Protein AF-A0A8J6NE50-F1 (afdb_monomer_lite)

Sequence (65 aa):
MKTADDIWEDIGSLSEDEMFHVMTKLFDMYDTDLKRDPSNNEALNFFKNLDNVISQTSQCNSNRR

Foldseek 3Di:
DDDPVNVVVVLVPDDPVRNVVVVVVVLVVLVVVCVVPVPPPVSVVVVVVVVVVCVVVVVVVVVVD

Organism: NCBI:txid2841692

pLDDT: mean 91.08, std 13.06, range [46.0, 98.31]

Radius of gyration: 14.49 Å; chains: 1; bounding box: 40×22×31 Å

Secondary structure (DSSP, 8-state):
---HHHHHHHHHTS-HHHHHHHHHHHHH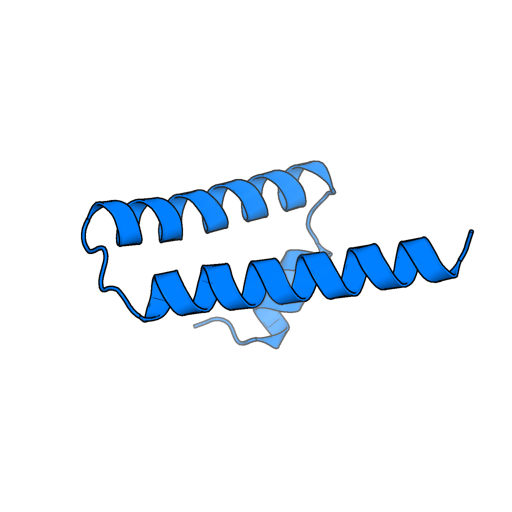HHHHHHHH-TT-HHHHHHHHHHHHHHHHHHHHHHTT-

Structure (mmCIF, N/CA/C/O backbone):
data_AF-A0A8J6NE50-F1
#
_entry.id   AF-A0A8J6NE50-F1
#
loop_
_atom_site.group_PDB
_atom_site.id
_atom_site.type_symbol
_atom_site.label_atom_id
_atom_site.label_alt_id
_atom_site.label_comp_id
_atom_site.label_asym_id
_atom_site.label_entity_id
_atom_site.label_seq_id
_atom_site.pdbx_PDB_ins_code
_atom_site.Cartn_x
_atom_site.Cartn_y
_atom_site.Cartn_z
_atom_site.occupancy
_atom_site.B_iso_or_equiv
_atom_site.auth_seq_id
_atom_site.auth_comp_id
_atom_site.auth_asym_id
_atom_site.auth_atom_id
_atom_site.pdbx_PDB_model_num
ATOM 1 N N . MET A 1 1 ? -13.995 -8.772 -13.197 1.00 74.44 1 MET A N 1
ATOM 2 C CA . MET A 1 1 ? -13.154 -8.537 -12.006 1.00 74.44 1 MET A CA 1
ATOM 3 C C . MET A 1 1 ? -11.762 -8.997 -12.384 1.00 74.44 1 MET A C 1
ATOM 5 O O . MET A 1 1 ? -11.681 -10.080 -12.949 1.00 74.44 1 MET A O 1
ATOM 9 N N . LYS A 1 2 ? -10.727 -8.172 -12.198 1.00 89.62 2 LYS A N 1
ATOM 10 C CA . LYS A 1 2 ? -9.344 -8.589 -12.477 1.00 89.62 2 LYS A CA 1
ATOM 11 C C . LYS A 1 2 ? -8.924 -9.666 -11.470 1.00 89.62 2 LYS A C 1
ATOM 13 O O . LYS A 1 2 ? -9.374 -9.625 -10.323 1.00 89.62 2 LYS A O 1
ATOM 18 N N . THR A 1 3 ? -8.129 -10.633 -11.903 1.00 95.94 3 THR A N 1
ATOM 19 C CA . THR A 1 3 ? -7.472 -11.610 -11.026 1.00 95.94 3 THR A CA 1
ATOM 20 C C . THR A 1 3 ? -6.240 -10.987 -10.365 1.00 95.94 3 THR A C 1
ATOM 22 O O . THR A 1 3 ? -5.833 -9.881 -10.717 1.00 95.94 3 THR A O 1
ATOM 25 N N . ALA A 1 4 ? -5.647 -11.676 -9.386 1.00 92.12 4 ALA A N 1
ATOM 26 C 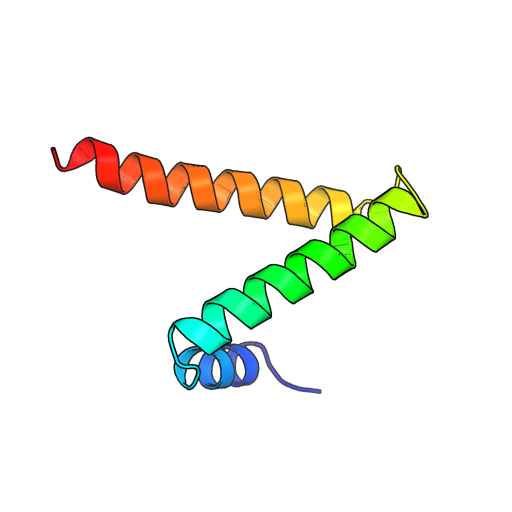CA . ALA A 1 4 ? -4.393 -11.220 -8.785 1.00 92.12 4 ALA A CA 1
ATOM 27 C C . ALA A 1 4 ? -3.252 -11.169 -9.818 1.00 92.12 4 ALA A C 1
ATOM 29 O O . ALA A 1 4 ? -2.450 -10.239 -9.784 1.00 92.12 4 ALA A O 1
ATOM 30 N N . ASP A 1 5 ? -3.237 -12.120 -10.757 1.00 95.06 5 ASP A N 1
ATOM 31 C CA . ASP A 1 5 ? -2.248 -12.182 -11.834 1.00 95.06 5 ASP A CA 1
ATOM 32 C C . ASP A 1 5 ? -2.408 -10.997 -12.796 1.00 95.06 5 ASP A C 1
ATOM 34 O O . ASP A 1 5 ? -1.428 -10.316 -13.082 1.00 95.06 5 ASP A O 1
ATOM 38 N N . ASP A 1 6 ? -3.643 -10.657 -13.190 1.00 96.81 6 ASP A N 1
ATOM 39 C CA . ASP A 1 6 ? -3.902 -9.485 -14.044 1.00 96.81 6 ASP A CA 1
ATOM 40 C C . ASP A 1 6 ? -3.426 -8.178 -13.380 1.00 96.81 6 ASP A C 1
ATOM 42 O O . ASP A 1 6 ? -2.857 -7.304 -14.029 1.00 96.81 6 ASP A O 1
ATOM 46 N N . ILE A 1 7 ? -3.650 -8.032 -12.066 1.00 94.06 7 ILE A N 1
ATOM 47 C CA . ILE A 1 7 ? -3.203 -6.852 -11.306 1.00 94.06 7 ILE A CA 1
ATOM 48 C C . ILE A 1 7 ? -1.672 -6.799 -11.256 1.00 94.06 7 ILE A C 1
ATOM 50 O O . ILE A 1 7 ? -1.088 -5.719 -11.337 1.00 94.06 7 ILE A O 1
ATOM 54 N N . TRP A 1 8 ? -1.014 -7.951 -11.124 1.00 93.50 8 TRP A N 1
ATOM 55 C CA . TRP A 1 8 ? 0.442 -8.028 -11.131 1.00 93.50 8 TRP A CA 1
ATOM 56 C C . TRP A 1 8 ? 1.034 -7.654 -12.497 1.00 93.50 8 TRP A C 1
ATOM 58 O O . TRP A 1 8 ? 2.013 -6.908 -12.555 1.00 93.50 8 TRP A O 1
ATOM 68 N N . GLU A 1 9 ? 0.414 -8.101 -13.591 1.00 95.94 9 GLU A N 1
ATOM 69 C CA . GLU A 1 9 ? 0.793 -7.705 -14.953 1.00 95.94 9 GLU A CA 1
ATOM 70 C C . GLU A 1 9 ? 0.629 -6.194 -15.185 1.00 95.94 9 GLU A C 1
ATOM 72 O O . GLU A 1 9 ? 1.521 -5.555 -15.756 1.00 95.94 9 GLU A O 1
ATOM 77 N N . ASP A 1 10 ? -0.461 -5.597 -14.690 1.00 95.25 10 ASP A N 1
ATOM 78 C CA . ASP A 1 10 ? -0.666 -4.146 -14.759 1.00 95.25 10 ASP A CA 1
ATOM 79 C C . ASP A 1 10 ? 0.442 -3.389 -14.013 1.00 95.25 10 ASP A C 1
ATOM 81 O O . ASP A 1 10 ? 1.004 -2.439 -14.554 1.00 95.25 10 ASP A O 1
ATOM 85 N N . ILE A 1 11 ? 0.779 -3.815 -12.787 1.00 92.69 11 ILE A N 1
ATOM 86 C CA . ILE A 1 11 ? 1.839 -3.197 -11.970 1.00 92.69 11 ILE A CA 1
ATOM 87 C C . ILE A 1 11 ? 3.185 -3.262 -12.696 1.00 92.69 11 ILE A C 1
ATOM 89 O O . ILE A 1 11 ? 3.916 -2.273 -12.713 1.00 92.69 11 ILE A O 1
ATOM 93 N N . GLY A 1 12 ? 3.505 -4.401 -13.318 1.00 93.12 12 GLY A N 1
ATOM 94 C CA . GLY A 1 12 ? 4.743 -4.587 -14.079 1.00 93.12 12 GLY A CA 1
ATOM 95 C C . GLY A 1 12 ? 4.840 -3.728 -15.343 1.00 93.12 12 GLY A C 1
ATOM 96 O O . GLY A 1 12 ? 5.934 -3.555 -15.876 1.00 93.12 12 GLY A O 1
ATOM 97 N N . SER A 1 13 ? 3.717 -3.180 -15.811 1.00 95.44 13 SER A N 1
ATOM 98 C CA . SER A 1 13 ? 3.652 -2.310 -16.988 1.00 95.44 13 SER A CA 1
ATOM 99 C C . SER A 1 13 ? 3.798 -0.819 -16.653 1.00 95.44 13 SER A C 1
ATOM 101 O O . SER A 1 13 ? 3.904 -0.005 -17.570 1.00 95.44 13 SER A O 1
ATOM 103 N N . LEU A 1 14 ? 3.798 -0.449 -15.366 1.00 96.38 14 LEU A N 1
ATOM 104 C CA . LEU A 1 14 ? 3.935 0.937 -14.915 1.00 96.38 14 LEU A CA 1
ATOM 105 C C . LEU A 1 14 ? 5.394 1.399 -14.966 1.00 96.38 14 LEU A C 1
ATOM 107 O O . LEU A 1 14 ? 6.313 0.668 -14.593 1.00 96.38 14 LEU A O 1
ATOM 111 N N . SER A 1 15 ? 5.603 2.656 -15.34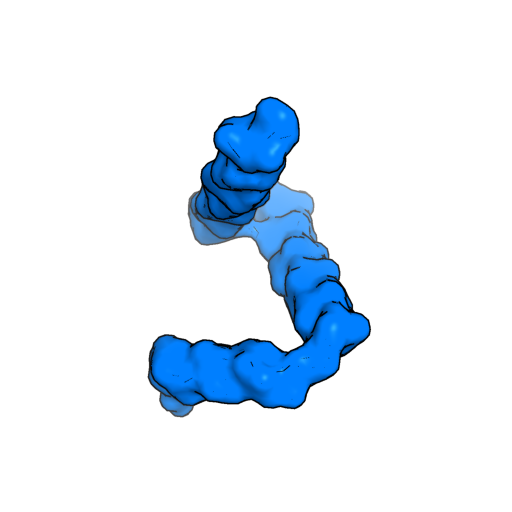9 1.00 96.38 15 SER A N 1
ATOM 112 C CA . SER A 1 15 ? 6.871 3.347 -15.099 1.00 96.38 15 SER A CA 1
ATOM 113 C C . SER A 1 15 ? 7.098 3.594 -13.600 1.00 96.38 15 SER A C 1
ATOM 115 O O . SER A 1 15 ? 6.170 3.511 -12.796 1.00 96.38 15 SER A O 1
ATOM 117 N N . GLU A 1 16 ? 8.329 3.939 -13.206 1.00 91.94 16 GLU A N 1
ATOM 118 C CA . GLU A 1 16 ? 8.655 4.246 -11.802 1.00 91.94 16 GLU A CA 1
ATOM 119 C C . GLU A 1 16 ? 7.809 5.407 -11.244 1.00 91.94 16 GLU A C 1
ATOM 121 O O . GLU A 1 16 ? 7.304 5.318 -10.123 1.00 91.94 16 GLU A O 1
ATOM 126 N N . ASP A 1 17 ? 7.583 6.455 -12.043 1.00 94.06 17 ASP A N 1
ATOM 127 C CA . ASP A 1 17 ? 6.752 7.605 -11.662 1.00 94.06 17 ASP A CA 1
ATOM 128 C C . ASP A 1 17 ? 5.279 7.210 -11.490 1.00 94.06 17 ASP A C 1
ATOM 130 O O . ASP A 1 17 ? 4.614 7.614 -10.531 1.00 94.06 17 ASP A O 1
ATOM 134 N N . GLU A 1 18 ? 4.755 6.386 -12.401 1.00 95.81 18 GLU A N 1
ATOM 135 C CA . GLU A 1 18 ? 3.389 5.869 -12.303 1.00 95.81 18 GLU A CA 1
ATOM 136 C C . GLU A 1 18 ? 3.231 4.936 -11.103 1.00 95.81 18 GLU A C 1
ATOM 138 O O . GLU A 1 18 ? 2.220 5.005 -10.403 1.00 95.81 18 GLU A O 1
ATOM 143 N N . MET A 1 19 ? 4.239 4.110 -10.822 1.00 94.50 19 MET A N 1
ATOM 144 C CA . MET A 1 19 ? 4.264 3.232 -9.658 1.00 94.50 19 MET A CA 1
ATOM 145 C C . MET A 1 19 ? 4.260 4.044 -8.360 1.00 94.50 19 MET A C 1
ATOM 147 O O . MET A 1 19 ? 3.474 3.747 -7.458 1.00 94.50 19 MET A O 1
ATOM 151 N N . PHE A 1 20 ? 5.064 5.109 -8.278 1.00 93.88 20 PHE A N 1
ATOM 152 C CA . PHE A 1 20 ? 5.044 6.022 -7.137 1.00 93.88 20 PHE A CA 1
ATOM 153 C C . PHE A 1 20 ? 3.660 6.662 -6.958 1.00 93.88 20 PHE A C 1
ATOM 155 O O . PHE A 1 20 ? 3.107 6.644 -5.858 1.00 93.88 20 PHE A O 1
ATOM 162 N N . HIS A 1 21 ? 3.048 7.144 -8.043 1.00 96.25 21 HIS A N 1
ATOM 163 C CA . HIS A 1 21 ? 1.715 7.753 -8.005 1.00 96.25 21 HIS A CA 1
ATOM 164 C C . HIS A 1 21 ? 0.612 6.774 -7.582 1.00 96.25 21 HIS A C 1
ATOM 166 O O . HIS A 1 21 ? -0.278 7.134 -6.808 1.00 96.25 21 HIS A O 1
ATOM 172 N N . VAL A 1 22 ? 0.663 5.527 -8.060 1.00 96.12 22 VAL A N 1
ATOM 173 C CA . VAL A 1 22 ? -0.256 4.459 -7.638 1.00 96.12 22 VAL A CA 1
ATOM 174 C C . VAL A 1 22 ? -0.112 4.198 -6.142 1.00 96.12 22 VAL A C 1
ATOM 176 O O . VAL A 1 22 ? -1.125 4.144 -5.442 1.00 96.12 22 VAL A O 1
ATOM 179 N N . MET A 1 23 ? 1.119 4.116 -5.630 1.00 95.38 23 MET A N 1
ATOM 180 C CA . MET A 1 23 ? 1.367 3.933 -4.199 1.00 95.38 23 MET A CA 1
ATOM 181 C C . MET A 1 23 ? 0.838 5.100 -3.361 1.00 95.38 23 MET A C 1
ATOM 183 O O . MET A 1 23 ? 0.193 4.860 -2.341 1.00 95.38 23 MET A O 1
ATOM 187 N N . THR A 1 24 ? 1.036 6.350 -3.797 1.00 96.69 24 THR A N 1
ATOM 188 C CA . THR A 1 24 ? 0.478 7.530 -3.115 1.00 96.69 24 THR A CA 1
ATOM 189 C C . THR A 1 24 ? -1.046 7.483 -3.067 1.00 96.69 24 THR A C 1
ATOM 191 O O . THR A 1 24 ? -1.633 7.669 -2.005 1.00 96.69 24 THR A O 1
ATOM 194 N N . LYS A 1 25 ? -1.706 7.175 -4.189 1.00 97.88 25 LYS A N 1
ATOM 195 C CA . LYS A 1 25 ? -3.172 7.081 -4.232 1.00 97.88 25 LYS A CA 1
ATOM 196 C C . LYS A 1 25 ? -3.718 5.964 -3.352 1.00 97.88 25 LYS A C 1
ATOM 198 O O . LYS A 1 25 ? -4.741 6.154 -2.700 1.00 97.88 25 LYS A O 1
ATOM 203 N N . LEU A 1 26 ? -3.056 4.808 -3.345 1.00 97.06 26 LEU A N 1
ATOM 204 C CA . LEU A 1 26 ? -3.457 3.683 -2.508 1.00 97.06 26 LEU A CA 1
ATOM 205 C C . LEU A 1 26 ? -3.336 4.039 -1.023 1.00 97.06 26 LEU A C 1
ATOM 207 O O . LEU A 1 26 ? -4.247 3.755 -0.251 1.00 97.06 26 LEU A O 1
ATOM 211 N N . PHE A 1 27 ? -2.245 4.707 -0.644 1.00 97.88 27 PHE A N 1
ATOM 212 C CA . PHE A 1 27 ? -2.045 5.215 0.710 1.00 97.88 27 PHE A CA 1
ATOM 213 C C . PHE A 1 27 ? -3.155 6.196 1.118 1.00 97.88 27 PHE A C 1
ATOM 215 O O . PHE A 1 27 ? -3.810 5.982 2.138 1.00 97.88 27 PHE A O 1
ATOM 222 N N . ASP A 1 28 ? -3.411 7.227 0.306 1.00 98.25 28 ASP A N 1
ATOM 223 C CA . ASP A 1 28 ? -4.426 8.256 0.582 1.00 98.25 28 ASP A CA 1
ATOM 224 C C . ASP A 1 28 ? -5.837 7.669 0.721 1.00 98.25 28 ASP A C 1
ATOM 226 O O . ASP A 1 28 ? -6.636 8.146 1.531 1.00 98.25 28 ASP A O 1
ATOM 230 N N . MET A 1 29 ? -6.152 6.628 -0.054 1.00 98.00 29 MET A N 1
ATOM 231 C CA . MET A 1 29 ? -7.439 5.937 0.013 1.00 98.00 29 MET A CA 1
ATOM 232 C C . MET A 1 29 ? -7.674 5.337 1.405 1.00 98.00 29 MET A C 1
ATOM 234 O O . MET A 1 29 ? -8.678 5.650 2.046 1.00 98.00 29 MET A O 1
ATOM 238 N N . TYR A 1 30 ? -6.726 4.542 1.909 1.00 98.31 30 TYR A N 1
ATOM 239 C CA . TYR A 1 30 ? -6.854 3.924 3.232 1.00 98.31 30 TYR A CA 1
ATOM 240 C C . TYR A 1 30 ? -6.699 4.931 4.379 1.00 98.31 30 TYR A C 1
ATOM 242 O O . TYR A 1 30 ? -7.348 4.782 5.415 1.00 98.31 30 TYR A O 1
ATOM 250 N N . ASP A 1 31 ? -5.893 5.981 4.208 1.00 98.19 31 ASP A N 1
ATOM 251 C CA . ASP A 1 31 ? -5.780 7.063 5.195 1.00 98.19 31 ASP A CA 1
ATOM 252 C C . ASP A 1 31 ? -7.110 7.821 5.333 1.00 98.19 31 ASP A C 1
ATOM 254 O O . ASP A 1 31 ? -7.576 8.101 6.440 1.00 98.19 31 ASP A O 1
ATOM 258 N N . THR A 1 32 ? -7.780 8.085 4.210 1.00 98.25 32 THR A N 1
ATOM 259 C CA . THR A 1 32 ? -9.122 8.681 4.197 1.00 98.25 32 THR A CA 1
ATOM 260 C C . THR A 1 32 ? -10.134 7.788 4.913 1.00 98.25 32 THR A C 1
ATOM 262 O O . THR A 1 32 ? -10.949 8.284 5.697 1.00 98.25 32 THR A O 1
ATOM 265 N N . ASP A 1 33 ? -10.070 6.474 4.695 1.00 97.50 33 ASP A N 1
ATOM 266 C CA . ASP A 1 33 ? -10.948 5.521 5.370 1.00 97.50 33 ASP A CA 1
ATOM 267 C C . ASP A 1 33 ? -10.722 5.486 6.888 1.00 97.50 33 ASP A C 1
ATOM 269 O O . ASP A 1 33 ? -11.708 5.469 7.626 1.00 97.50 33 ASP A O 1
ATOM 273 N N . LEU A 1 34 ? -9.473 5.565 7.369 1.00 97.12 34 LEU A N 1
ATOM 274 C CA . LEU A 1 34 ? -9.177 5.676 8.807 1.00 97.12 34 LEU A CA 1
ATOM 275 C C . LEU A 1 34 ? -9.610 7.007 9.411 1.00 97.12 34 LEU A C 1
ATOM 277 O O . LEU A 1 34 ? -10.097 7.046 10.540 1.00 97.12 34 LEU A O 1
ATOM 281 N N . LYS A 1 35 ? -9.446 8.114 8.682 1.00 97.44 35 LYS A N 1
ATOM 282 C CA . LYS A 1 35 ? -9.924 9.427 9.137 1.00 97.44 35 LYS A CA 1
ATOM 283 C C . LYS A 1 35 ? -11.440 9.438 9.31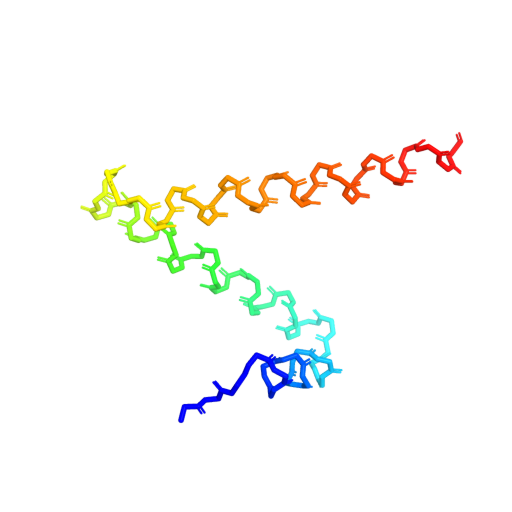3 1.00 97.44 35 LYS A C 1
ATOM 285 O O . LYS A 1 35 ? -11.940 10.110 10.213 1.00 97.44 35 LYS A O 1
ATOM 290 N N . ARG A 1 36 ? -12.167 8.708 8.461 1.00 97.69 36 ARG A N 1
ATOM 291 C CA . ARG A 1 36 ? -13.626 8.560 8.549 1.00 97.69 36 ARG A CA 1
ATOM 292 C C . ARG A 1 36 ? -14.044 7.581 9.646 1.00 97.69 36 ARG A C 1
ATOM 294 O O . ARG A 1 36 ? -14.991 7.872 10.371 1.00 97.69 36 ARG A O 1
ATOM 301 N N . ASP A 1 37 ? -13.370 6.442 9.748 1.00 97.69 37 ASP A N 1
ATOM 302 C CA . ASP A 1 37 ? -13.597 5.422 10.771 1.00 97.69 37 ASP A CA 1
ATOM 303 C C . ASP A 1 37 ? -12.254 4.906 11.317 1.00 97.69 37 ASP A C 1
ATOM 305 O O . ASP A 1 37 ? -11.637 4.015 10.725 1.00 97.69 37 ASP A O 1
ATOM 309 N N . PRO A 1 38 ? -11.811 5.413 12.483 1.00 96.31 38 PRO A N 1
ATOM 310 C CA . PRO A 1 38 ? -10.555 4.985 13.096 1.00 96.31 38 PRO A CA 1
ATOM 311 C C . PRO A 1 38 ? -10.515 3.503 13.491 1.00 96.31 38 PRO A C 1
ATOM 313 O O . PRO A 1 38 ? -9.440 2.980 13.773 1.00 96.31 38 PRO A O 1
ATOM 316 N N . SER A 1 39 ? -11.668 2.825 13.545 1.00 97.12 39 SER A N 1
ATOM 317 C CA . SER A 1 39 ? -11.773 1.392 13.848 1.00 97.12 39 SER A CA 1
ATOM 318 C C . SER A 1 39 ? -11.891 0.527 12.589 1.00 97.12 39 SER A C 1
ATOM 320 O O . SER A 1 39 ? -12.151 -0.675 12.696 1.00 97.12 39 SER A O 1
ATOM 322 N N . ASN A 1 40 ? -11.688 1.103 11.399 1.00 97.88 40 ASN A N 1
ATOM 323 C CA . ASN A 1 40 ? -11.723 0.361 10.147 1.00 97.88 40 ASN A CA 1
ATOM 324 C C . ASN A 1 40 ? -10.564 -0.649 10.085 1.00 97.88 40 ASN A C 1
ATOM 326 O O . ASN A 1 40 ? -9.419 -0.321 9.766 1.00 97.88 40 ASN A O 1
ATOM 330 N N . ASN A 1 41 ? -10.892 -1.911 10.361 1.00 97.44 41 ASN A N 1
ATOM 331 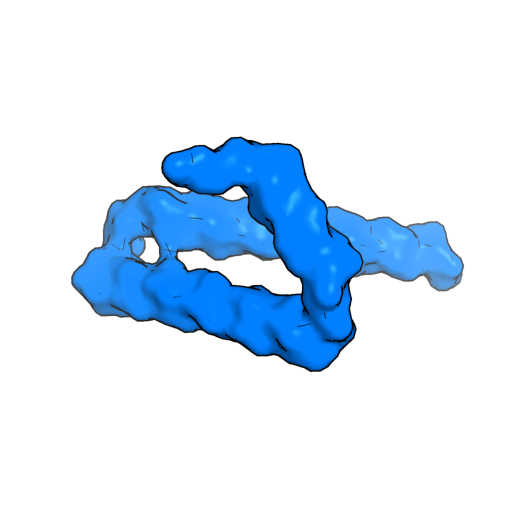C CA . ASN A 1 41 ? -9.932 -3.011 10.399 1.00 97.44 41 ASN A CA 1
ATOM 332 C C . ASN A 1 41 ? -9.224 -3.249 9.059 1.00 97.44 41 ASN A C 1
ATOM 334 O O . ASN A 1 41 ? -8.082 -3.700 9.059 1.00 97.44 41 ASN A O 1
ATOM 338 N N . GLU A 1 42 ? -9.871 -2.973 7.925 1.00 97.19 42 GLU A N 1
ATOM 339 C CA . GLU A 1 42 ? -9.260 -3.151 6.606 1.00 97.19 42 GLU A CA 1
ATOM 340 C C . GLU A 1 42 ? -8.109 -2.161 6.410 1.00 97.19 42 GLU A C 1
ATOM 342 O O . GLU A 1 42 ? -6.983 -2.567 6.119 1.00 97.19 42 GLU A O 1
ATOM 347 N N . ALA A 1 43 ? -8.360 -0.881 6.683 1.00 97.62 43 ALA A N 1
ATOM 348 C CA . ALA A 1 43 ? -7.349 0.159 6.569 1.00 97.62 43 ALA A CA 1
ATOM 349 C C . ALA A 1 43 ? -6.225 -0.010 7.611 1.00 97.62 43 ALA A C 1
ATOM 351 O O . ALA A 1 43 ? -5.047 0.112 7.275 1.00 97.62 43 ALA A O 1
ATOM 352 N N . LEU A 1 44 ? -6.552 -0.399 8.851 1.00 98.25 44 LEU A N 1
ATOM 353 C CA . LEU A 1 44 ? -5.543 -0.745 9.864 1.00 98.25 44 LEU A CA 1
ATOM 354 C C . LEU A 1 44 ? -4.643 -1.904 9.407 1.00 98.25 44 LEU A C 1
ATOM 356 O O . LEU A 1 44 ? -3.420 -1.845 9.562 1.00 98.25 44 LEU A O 1
ATOM 360 N N . ASN A 1 45 ? -5.228 -2.955 8.827 1.00 98.19 45 ASN A N 1
ATOM 361 C CA . ASN A 1 45 ? -4.470 -4.092 8.308 1.00 98.19 45 ASN A CA 1
ATOM 362 C C . ASN A 1 45 ? -3.591 -3.698 7.116 1.00 98.19 45 ASN A C 1
ATOM 364 O O . ASN A 1 45 ? -2.457 -4.172 7.031 1.00 98.19 45 ASN A O 1
ATOM 368 N N . PHE A 1 46 ? -4.069 -2.815 6.234 1.00 97.75 46 PHE A N 1
ATOM 369 C CA . PHE A 1 46 ? -3.264 -2.264 5.146 1.00 97.75 46 PHE A CA 1
ATOM 370 C C . PHE A 1 46 ? -1.998 -1.580 5.679 1.00 97.75 46 PHE A C 1
ATOM 372 O O . PHE A 1 46 ? -0.895 -1.980 5.303 1.00 97.75 46 PHE A O 1
ATOM 379 N N . PHE A 1 47 ? -2.126 -0.623 6.606 1.00 97.56 47 PHE A N 1
ATOM 380 C CA . PHE A 1 47 ? -0.964 0.101 7.139 1.00 97.56 47 PHE A CA 1
ATOM 381 C C . PHE A 1 47 ? -0.007 -0.801 7.915 1.00 97.56 47 PHE A C 1
ATOM 383 O O . PHE A 1 47 ? 1.208 -0.664 7.781 1.00 97.56 47 PHE A O 1
ATOM 390 N N . LYS A 1 48 ? -0.531 -1.777 8.664 1.00 97.69 48 LYS A N 1
ATOM 391 C CA . LYS A 1 48 ? 0.296 -2.788 9.333 1.00 97.69 48 LYS A CA 1
ATOM 392 C C . LYS A 1 48 ? 1.104 -3.620 8.333 1.00 97.69 48 LYS A C 1
ATOM 394 O O . LYS A 1 48 ? 2.286 -3.874 8.552 1.00 97.69 48 LYS A O 1
ATOM 399 N N . ASN A 1 49 ? 0.481 -4.073 7.247 1.00 97.81 49 ASN A N 1
ATOM 400 C CA . ASN A 1 49 ? 1.172 -4.854 6.222 1.00 97.81 49 ASN A CA 1
ATOM 401 C C . ASN A 1 49 ? 2.204 -4.004 5.472 1.00 97.81 49 ASN A C 1
ATOM 403 O O . ASN A 1 49 ? 3.308 -4.483 5.222 1.00 97.81 49 ASN A O 1
ATOM 407 N N . LEU A 1 50 ? 1.878 -2.745 5.174 1.00 96.12 50 LEU A N 1
ATOM 408 C CA . LEU A 1 50 ? 2.794 -1.807 4.534 1.00 96.12 50 LEU A CA 1
ATOM 409 C C . LEU A 1 50 ? 4.050 -1.564 5.388 1.00 96.12 50 LEU A C 1
ATOM 411 O O . LEU A 1 50 ? 5.159 -1.696 4.874 1.00 96.12 50 LEU A O 1
ATOM 415 N N . ASP A 1 51 ? 3.893 -1.293 6.687 1.00 96.38 51 ASP A N 1
ATOM 416 C CA . ASP A 1 51 ? 5.012 -1.103 7.626 1.00 96.38 51 ASP A CA 1
ATOM 417 C C . ASP A 1 51 ? 5.920 -2.344 7.713 1.00 96.38 51 ASP A C 1
ATOM 419 O O . ASP A 1 51 ? 7.150 -2.247 7.646 1.00 96.38 51 ASP A O 1
ATOM 423 N N . ASN A 1 52 ? 5.315 -3.537 7.751 1.00 95.62 52 ASN A N 1
ATOM 424 C CA . ASN A 1 52 ? 6.055 -4.798 7.720 1.00 95.62 52 ASN A CA 1
ATOM 425 C C . ASN A 1 52 ? 6.885 -4.947 6.433 1.00 95.62 52 ASN A C 1
ATOM 427 O O . ASN A 1 52 ? 8.060 -5.309 6.502 1.00 95.62 52 ASN A O 1
ATOM 431 N N . VAL A 1 53 ? 6.303 -4.664 5.262 1.00 94.50 53 VAL A N 1
ATOM 432 C CA . VAL A 1 53 ? 6.996 -4.782 3.966 1.00 94.50 53 VAL A CA 1
ATOM 433 C C . VAL A 1 53 ? 8.122 -3.749 3.835 1.00 94.50 53 VAL A C 1
ATOM 435 O O . VAL A 1 53 ? 9.215 -4.096 3.376 1.00 94.50 53 VAL A O 1
ATOM 438 N N . ILE A 1 54 ? 7.906 -2.508 4.286 1.00 93.50 54 ILE A N 1
ATOM 439 C CA . ILE A 1 54 ? 8.945 -1.464 4.330 1.00 93.50 54 ILE A CA 1
ATOM 440 C C . ILE A 1 54 ? 10.107 -1.915 5.216 1.00 93.50 54 ILE A C 1
ATOM 442 O O . ILE A 1 54 ? 11.268 -1.822 4.805 1.00 93.50 54 ILE A O 1
ATOM 446 N N . SER A 1 55 ? 9.801 -2.442 6.403 1.00 93.19 55 SER A N 1
ATOM 447 C CA . SER A 1 55 ? 10.800 -2.932 7.352 1.00 93.19 55 SER A CA 1
ATOM 448 C C . SER A 1 55 ? 11.627 -4.072 6.760 1.00 93.19 55 SER A C 1
ATOM 450 O O . SER A 1 55 ? 12.855 -4.011 6.788 1.00 93.19 55 SER A O 1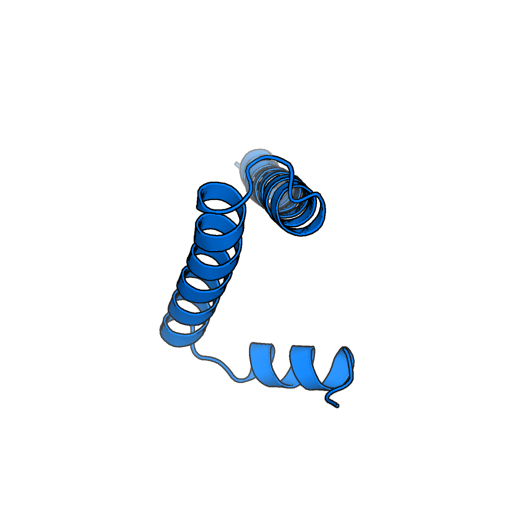
ATOM 452 N N . GLN A 1 56 ? 10.981 -5.071 6.154 1.00 91.94 56 GLN A N 1
ATOM 453 C CA . GLN A 1 56 ? 11.664 -6.201 5.515 1.00 91.94 56 GLN A CA 1
ATOM 454 C C . GLN A 1 56 ? 12.579 -5.741 4.374 1.00 91.94 56 GLN A C 1
ATOM 456 O O . GLN A 1 56 ? 13.751 -6.115 4.319 1.00 91.94 56 GLN A O 1
ATOM 461 N N . THR A 1 57 ? 12.077 -4.869 3.501 1.00 89.69 57 THR A N 1
ATOM 462 C CA . THR A 1 57 ? 12.827 -4.385 2.332 1.00 89.69 57 THR A CA 1
ATOM 463 C C . THR A 1 57 ? 14.020 -3.517 2.746 1.00 89.69 57 THR A C 1
ATOM 465 O O . THR A 1 57 ? 15.115 -3.638 2.193 1.00 89.69 57 THR A O 1
ATOM 468 N N . SER A 1 58 ? 13.845 -2.678 3.768 1.00 85.19 58 SER A N 1
ATOM 469 C CA . SER A 1 58 ? 14.903 -1.803 4.287 1.00 85.19 58 SER A CA 1
ATOM 470 C C . SER A 1 58 ? 15.976 -2.582 5.055 1.00 85.19 58 SER A C 1
ATOM 472 O O . SER A 1 58 ? 17.163 -2.299 4.904 1.00 85.19 58 SER A O 1
ATOM 474 N N . GLN A 1 59 ? 15.591 -3.603 5.828 1.00 73.81 59 GLN A N 1
ATOM 475 C CA . GLN A 1 59 ? 16.530 -4.458 6.565 1.00 73.81 59 GLN A CA 1
ATOM 476 C C . GLN A 1 59 ? 17.372 -5.344 5.640 1.00 73.81 59 GLN A C 1
ATOM 478 O O . GLN A 1 59 ? 18.573 -5.502 5.870 1.00 73.81 59 GLN A O 1
ATOM 483 N N . CYS A 1 60 ? 16.791 -5.861 4.553 1.00 60.09 60 CYS A N 1
ATOM 484 C CA . CYS A 1 60 ? 17.555 -6.551 3.511 1.00 60.09 60 CYS A CA 1
ATOM 485 C C . CYS A 1 60 ? 18.634 -5.650 2.887 1.00 60.09 60 CYS A C 1
ATOM 487 O O . CYS A 1 60 ? 19.715 -6.133 2.550 1.00 60.09 60 CYS A O 1
ATOM 489 N N . ASN A 1 61 ? 18.382 -4.342 2.787 1.00 54.41 61 ASN A N 1
ATOM 490 C CA . ASN A 1 61 ? 19.364 -3.377 2.294 1.00 54.41 61 ASN A CA 1
ATOM 491 C C . ASN A 1 61 ? 20.455 -3.042 3.328 1.00 54.41 61 ASN A C 1
ATOM 493 O O . ASN A 1 61 ? 21.597 -2.792 2.941 1.00 54.41 61 ASN A O 1
ATOM 497 N N . SER A 1 62 ? 20.149 -3.072 4.630 1.00 54.84 62 SER A N 1
ATOM 498 C CA . SER A 1 62 ? 21.133 -2.836 5.701 1.00 54.84 62 SER A CA 1
ATOM 499 C C . SER A 1 62 ? 22.128 -3.988 5.886 1.00 54.84 62 SER A C 1
ATOM 501 O O . SER A 1 62 ? 23.284 -3.724 6.191 1.00 54.84 62 SER A O 1
ATOM 503 N N . ASN A 1 63 ? 21.732 -5.240 5.633 1.00 51.56 63 ASN A N 1
ATOM 504 C CA . ASN A 1 63 ? 22.622 -6.413 5.718 1.00 51.56 63 ASN A CA 1
ATOM 505 C C . ASN A 1 63 ? 23.594 -6.567 4.529 1.00 51.56 63 ASN A C 1
ATOM 507 O O . ASN A 1 63 ? 24.317 -7.560 4.443 1.00 51.56 63 ASN A O 1
ATOM 511 N N . ARG A 1 64 ? 23.596 -5.611 3.591 1.00 49.81 64 ARG A N 1
ATOM 512 C CA . ARG A 1 64 ? 24.434 -5.619 2.384 1.00 49.81 64 ARG A CA 1
ATOM 513 C C . ARG A 1 64 ? 25.525 -4.533 2.391 1.00 49.81 64 ARG A C 1
ATOM 515 O O . ARG A 1 64 ? 26.225 -4.401 1.389 1.00 49.81 64 ARG A O 1
ATOM 522 N N . ARG A 1 65 ? 25.645 -3.747 3.469 1.00 46.00 65 ARG A N 1
ATOM 523 C CA . ARG A 1 65 ? 26.655 -2.687 3.640 1.00 46.00 65 ARG A CA 1
ATOM 524 C C . ARG A 1 65 ? 27.782 -3.099 4.573 1.00 46.00 65 ARG A C 1
ATOM 526 O O . ARG A 1 65 ? 27.484 -3.762 5.587 1.00 46.00 65 ARG A O 1
#